Protein AF-A0A640TFK9-F1 (afdb_monomer_lite)

Structure (mmCIF, N/CA/C/O backbone):
data_AF-A0A640TFK9-F1
#
_entry.id   AF-A0A640TFK9-F1
#
loop_
_atom_site.group_PDB
_atom_site.id
_atom_site.type_symbol
_atom_site.label_atom_id
_atom_site.label_alt_id
_atom_site.label_comp_id
_atom_site.label_asym_id
_atom_site.label_entity_id
_atom_site.label_seq_id
_atom_site.pdbx_PDB_ins_code
_atom_site.Cartn_x
_atom_site.Cartn_y
_atom_site.Cartn_z
_atom_site.occupancy
_atom_site.B_iso_or_equiv
_atom_site.auth_seq_id
_atom_site.auth_comp_id
_atom_site.auth_asym_id
_atom_site.auth_atom_id
_atom_site.pdbx_PDB_model_num
ATOM 1 N N . MET A 1 1 ? -20.641 4.347 -0.198 1.00 34.34 1 MET A N 1
ATOM 2 C CA . MET A 1 1 ? -19.455 3.471 -0.312 1.00 34.34 1 MET A CA 1
ATOM 3 C C . MET A 1 1 ? -18.724 3.926 -1.568 1.00 34.34 1 MET A C 1
ATOM 5 O O . MET A 1 1 ? -19.335 3.872 -2.625 1.00 34.34 1 MET A O 1
ATOM 9 N N . ARG A 1 2 ? -17.527 4.525 -1.471 1.00 36.41 2 ARG A N 1
ATOM 10 C CA . ARG A 1 2 ? -16.777 4.896 -2.684 1.00 36.41 2 ARG A CA 1
ATOM 11 C C . ARG A 1 2 ? -16.253 3.587 -3.264 1.00 36.41 2 ARG A C 1
ATOM 13 O O . ARG A 1 2 ? -15.485 2.912 -2.590 1.00 36.41 2 ARG A O 1
ATOM 20 N N . ALA A 1 3 ? -16.755 3.194 -4.430 1.00 38.31 3 ALA A N 1
ATOM 21 C CA . ALA A 1 3 ? -16.186 2.077 -5.160 1.00 38.31 3 ALA A CA 1
ATOM 22 C C . ALA A 1 3 ? -14.743 2.459 -5.493 1.00 38.31 3 ALA A C 1
ATOM 24 O O . ALA A 1 3 ? -14.519 3.503 -6.107 1.00 38.31 3 ALA A O 1
ATOM 25 N N . THR A 1 4 ? -13.776 1.671 -5.031 1.00 44.72 4 THR A N 1
ATOM 26 C CA . THR A 1 4 ? -12.402 1.801 -5.509 1.00 44.72 4 THR A CA 1
ATOM 27 C C . THR A 1 4 ? -12.460 1.551 -7.011 1.00 44.72 4 THR A C 1
ATOM 29 O O . THR A 1 4 ? -12.934 0.483 -7.409 1.00 44.72 4 THR A O 1
ATOM 32 N N . PRO A 1 5 ? -12.093 2.524 -7.856 1.00 45.53 5 PRO A N 1
ATOM 33 C CA . PRO A 1 5 ? -12.254 2.344 -9.285 1.00 45.53 5 PRO A CA 1
ATOM 34 C C . PRO A 1 5 ? -11.348 1.195 -9.735 1.00 45.53 5 PRO A C 1
ATOM 36 O O . PRO A 1 5 ? -10.268 0.984 -9.175 1.00 45.53 5 PRO A O 1
ATOM 39 N N . THR A 1 6 ? -11.798 0.415 -10.714 1.00 46.72 6 THR A N 1
ATOM 40 C CA . THR A 1 6 ? -11.011 -0.695 -11.255 1.00 46.72 6 THR A CA 1
ATOM 41 C C . THR A 1 6 ? -9.717 -0.138 -11.835 1.00 46.72 6 THR A C 1
ATOM 43 O O . THR A 1 6 ? -9.761 0.695 -12.744 1.00 46.72 6 THR A O 1
ATOM 46 N N . ALA A 1 7 ? -8.568 -0.564 -11.301 1.00 47.31 7 ALA A N 1
ATOM 47 C CA . ALA A 1 7 ? -7.276 -0.173 -11.848 1.00 47.31 7 ALA A CA 1
ATOM 48 C C . ALA A 1 7 ? -7.225 -0.596 -13.329 1.00 47.31 7 ALA A C 1
ATOM 50 O O . ALA A 1 7 ? -7.506 -1.759 -13.631 1.00 47.31 7 ALA A O 1
ATOM 51 N N . PRO A 1 8 ? -6.944 0.317 -14.277 1.00 45.62 8 PRO A N 1
ATOM 52 C CA . PRO A 1 8 ? -6.936 -0.032 -15.688 1.00 45.62 8 PRO A CA 1
ATOM 53 C C . PRO A 1 8 ? -5.801 -1.022 -15.975 1.00 45.62 8 PRO A C 1
ATOM 55 O O . PRO A 1 8 ? -4.635 -0.646 -16.018 1.00 45.62 8 PRO A O 1
ATOM 58 N N . GLY A 1 9 ? -6.161 -2.293 -16.169 1.00 48.91 9 GLY A N 1
ATOM 59 C CA . GLY A 1 9 ? -5.316 -3.333 -16.761 1.00 48.91 9 GLY A CA 1
ATOM 60 C C . GLY A 1 9 ? -4.044 -3.729 -15.990 1.00 48.91 9 GLY A C 1
ATOM 61 O O . GLY A 1 9 ? -3.213 -4.474 -16.504 1.00 48.91 9 GLY A O 1
ATOM 62 N N . THR A 1 10 ? -3.870 -3.288 -14.750 1.00 48.97 10 THR A N 1
ATOM 63 C CA . THR A 1 10 ? -2.854 -3.852 -13.856 1.00 48.97 10 THR A CA 1
ATOM 64 C C . THR A 1 10 ? -3.476 -5.029 -13.109 1.00 48.97 10 THR A C 1
ATOM 66 O O . THR A 1 10 ? -4.204 -4.813 -12.143 1.00 48.97 10 THR A O 1
ATOM 69 N N . GLY A 1 11 ? -3.240 -6.245 -13.602 1.00 49.91 11 GLY A N 1
ATOM 70 C CA . GLY A 1 11 ? -3.770 -7.483 -13.023 1.00 49.91 11 GLY A CA 1
ATOM 71 C C . GLY A 1 11 ? -4.373 -8.421 -14.067 1.00 49.91 11 GLY A C 1
ATOM 72 O O . GLY A 1 11 ? -4.693 -8.012 -15.187 1.00 49.91 11 GLY A O 1
ATOM 73 N N . TRP A 1 12 ? -4.520 -9.697 -13.719 1.00 52.53 12 TRP A N 1
ATOM 74 C CA . TRP A 1 12 ? -5.290 -10.650 -14.522 1.00 52.53 12 TRP A CA 1
ATOM 75 C C . TRP A 1 12 ? -6.764 -10.208 -14.579 1.00 52.53 12 TRP A C 1
ATOM 77 O O . TRP A 1 12 ? -7.231 -9.493 -13.695 1.00 52.53 12 TRP A O 1
ATOM 87 N N . ARG A 1 13 ? -7.513 -10.615 -15.619 1.00 50.75 13 ARG A N 1
ATOM 88 C CA . ARG A 1 13 ? -8.867 -10.101 -15.954 1.00 50.75 13 ARG A CA 1
ATOM 89 C C . ARG A 1 13 ? -9.910 -10.155 -14.816 1.00 50.75 13 ARG A C 1
ATOM 91 O O . ARG A 1 13 ? -10.927 -9.479 -14.931 1.00 50.75 13 ARG A O 1
ATOM 98 N N . ASP A 1 14 ? -9.634 -10.880 -13.731 1.00 59.59 14 ASP A N 1
ATOM 99 C CA . ASP A 1 14 ? -10.530 -11.098 -12.589 1.00 59.59 14 ASP A CA 1
ATOM 100 C C . ASP A 1 14 ? -10.048 -10.461 -11.266 1.00 59.59 14 ASP A C 1
ATOM 102 O O . ASP A 1 14 ? -10.652 -10.675 -10.210 1.00 59.59 14 ASP A O 1
ATOM 106 N N . GLU A 1 15 ? -8.960 -9.684 -11.281 1.00 68.62 15 GLU A N 1
ATOM 107 C CA . GLU A 1 15 ? -8.455 -9.027 -10.074 1.00 68.62 15 GLU A CA 1
ATOM 108 C C . GLU A 1 15 ? -9.357 -7.862 -9.640 1.00 68.62 15 GLU A C 1
ATOM 110 O O . GLU A 1 15 ? -9.720 -6.980 -10.420 1.00 68.62 15 GLU A O 1
ATOM 115 N N . LYS A 1 16 ? -9.723 -7.852 -8.354 1.00 72.62 16 LYS A N 1
ATOM 116 C CA . LYS A 1 16 ? -10.538 -6.794 -7.748 1.00 72.62 16 LYS A CA 1
ATOM 117 C C . LYS A 1 16 ? -9.651 -5.799 -7.005 1.00 72.62 16 LYS A C 1
ATOM 119 O O 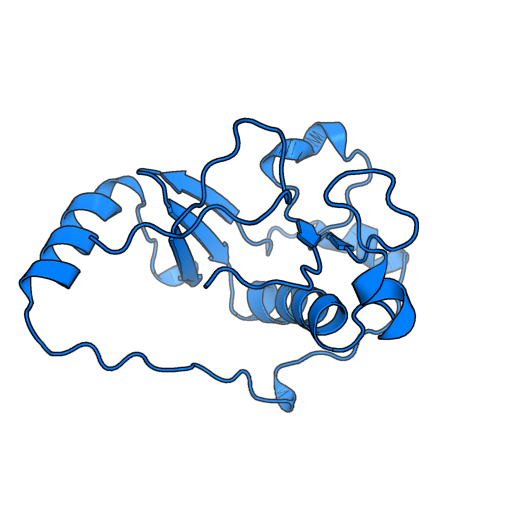. LYS A 1 16 ? -8.742 -6.232 -6.293 1.00 72.62 16 LYS A O 1
ATOM 124 N N . PRO A 1 17 ? -9.938 -4.488 -7.088 1.00 79.19 17 PRO A N 1
ATOM 125 C CA . PRO A 1 17 ? -9.237 -3.515 -6.268 1.00 79.19 17 PRO A CA 1
ATOM 126 C C . PRO A 1 17 ? -9.472 -3.812 -4.781 1.00 79.19 17 PRO A C 1
ATOM 128 O O . PRO A 1 17 ? -10.593 -4.105 -4.363 1.00 79.19 17 PRO A O 1
ATOM 131 N N . LEU A 1 18 ? -8.405 -3.731 -3.987 1.00 85.81 18 LEU A N 1
ATOM 132 C CA . LEU A 1 18 ? -8.442 -3.928 -2.540 1.00 85.81 18 LEU A CA 1
ATOM 133 C C . LEU A 1 18 ? -8.199 -2.599 -1.826 1.00 85.81 18 LEU A C 1
ATOM 135 O O . LEU A 1 18 ? -7.369 -1.796 -2.253 1.00 85.81 18 LEU A O 1
ATOM 139 N N . ASP A 1 19 ? -8.863 -2.404 -0.690 1.00 86.31 19 ASP A N 1
ATOM 140 C CA . ASP A 1 19 ? -8.437 -1.387 0.272 1.00 86.31 19 ASP A CA 1
ATOM 141 C C . ASP A 1 19 ? -7.039 -1.755 0.812 1.00 86.31 19 ASP A C 1
ATOM 143 O O . ASP A 1 19 ? -6.739 -2.934 1.008 1.00 86.31 19 ASP A O 1
ATOM 147 N N . LEU A 1 20 ? -6.185 -0.769 1.098 1.00 88.88 20 LEU A N 1
ATOM 148 C CA . LEU A 1 20 ? -4.850 -0.995 1.667 1.00 88.88 20 LEU A CA 1
ATOM 149 C C . LEU A 1 20 ? -4.790 -0.522 3.121 1.00 88.88 20 LEU A C 1
ATOM 151 O O . LEU A 1 20 ? -5.101 0.628 3.427 1.00 88.88 20 LEU A O 1
ATOM 155 N N . VAL A 1 21 ? -4.325 -1.394 4.015 1.00 90.44 21 VAL A N 1
ATOM 156 C CA . VAL A 1 21 ? -4.015 -1.053 5.407 1.00 90.44 21 VAL A CA 1
ATOM 157 C C . VAL A 1 21 ? -2.553 -1.371 5.694 1.00 90.44 21 VAL A C 1
ATOM 159 O O . VAL A 1 21 ? -2.127 -2.526 5.643 1.00 90.44 21 VAL A O 1
ATOM 162 N N . LEU A 1 22 ? -1.802 -0.333 6.056 1.00 90.94 22 LEU A N 1
ATOM 163 C CA . LEU A 1 22 ? -0.433 -0.437 6.550 1.00 90.94 22 LEU A CA 1
ATOM 164 C C . LEU A 1 22 ? -0.463 -0.384 8.078 1.00 90.94 22 LEU A C 1
ATOM 166 O O . LEU A 1 22 ? -1.027 0.548 8.652 1.00 90.94 22 LEU A O 1
ATOM 170 N N . ALA A 1 23 ? 0.122 -1.373 8.750 1.00 91.56 23 ALA A N 1
ATOM 171 C CA . ALA A 1 23 ? 0.162 -1.391 10.209 1.00 91.56 23 ALA A CA 1
ATOM 172 C C . ALA A 1 23 ? 1.510 -1.873 10.745 1.00 91.56 23 ALA A C 1
ATOM 174 O O . ALA A 1 23 ? 2.085 -2.854 10.275 1.00 91.56 23 ALA A O 1
ATOM 175 N N . HIS A 1 24 ? 1.997 -1.212 11.793 1.00 92.75 24 HIS A N 1
ATOM 176 C CA . HIS A 1 24 ? 3.183 -1.680 12.494 1.00 92.75 24 HIS A CA 1
ATOM 177 C C . HIS A 1 24 ? 2.892 -3.002 13.222 1.00 92.75 24 HIS A C 1
ATOM 179 O O . HIS A 1 24 ? 1.846 -3.161 13.855 1.00 92.75 24 HIS A O 1
ATOM 185 N N . ARG A 1 25 ? 3.831 -3.954 13.183 1.00 89.19 25 ARG A N 1
ATOM 186 C CA . ARG A 1 25 ? 3.646 -5.305 13.743 1.00 89.19 25 ARG A CA 1
ATOM 187 C C . ARG A 1 25 ? 3.331 -5.317 15.244 1.00 89.19 25 ARG A C 1
ATOM 189 O O . ARG A 1 25 ? 2.640 -6.219 15.710 1.00 89.19 25 ARG A O 1
ATOM 196 N N . SER A 1 26 ? 3.806 -4.319 16.000 1.00 90.81 26 SER A N 1
ATOM 197 C CA . SER A 1 26 ? 3.546 -4.214 17.447 1.00 90.81 26 SER A CA 1
ATOM 198 C C . SER A 1 26 ? 2.075 -3.974 17.779 1.00 90.81 26 SER A C 1
ATOM 200 O O . SER A 1 26 ? 1.649 -4.292 18.882 1.00 90.81 26 SER A O 1
ATOM 202 N N . LEU A 1 27 ? 1.282 -3.469 16.827 1.00 88.81 27 LEU A N 1
ATOM 203 C CA . LEU A 1 27 ? -0.156 -3.271 17.010 1.00 88.81 27 LEU A CA 1
ATOM 204 C C . LEU A 1 27 ? -0.927 -4.596 17.064 1.00 88.81 27 LEU A C 1
ATOM 206 O O . LEU A 1 27 ? -2.121 -4.581 17.355 1.00 88.81 27 LEU A O 1
ATOM 210 N N . GLN A 1 28 ? -0.274 -5.725 16.741 1.00 86.12 28 GLN A N 1
ATOM 211 C CA . GLN A 1 28 ? -0.868 -7.067 16.711 1.00 86.12 28 GLN A CA 1
ATOM 212 C C . GLN A 1 28 ? -2.243 -7.074 16.029 1.00 86.12 28 GLN A C 1
ATOM 214 O O . GLN A 1 28 ? -3.205 -7.698 16.487 1.00 86.12 28 GLN A O 1
ATOM 219 N N . PHE A 1 29 ? -2.342 -6.316 14.935 1.00 83.94 29 PHE A N 1
ATOM 220 C CA . PHE A 1 29 ? -3.598 -6.078 14.255 1.00 83.94 29 PHE A CA 1
ATOM 221 C C . PHE A 1 29 ? -4.194 -7.407 13.782 1.00 83.94 29 PHE A C 1
ATOM 223 O O . PHE A 1 29 ? -3.518 -8.211 13.143 1.00 83.94 29 PHE A O 1
ATOM 230 N N . ARG A 1 30 ? -5.471 -7.650 14.098 1.00 87.81 30 ARG A N 1
ATOM 231 C CA . ARG A 1 30 ? -6.181 -8.886 13.738 1.00 87.81 30 ARG A CA 1
ATOM 232 C C . ARG A 1 30 ? -7.127 -8.606 12.568 1.00 87.81 30 ARG A C 1
ATOM 234 O O . ARG A 1 30 ? -8.196 -8.045 12.816 1.00 87.81 30 ARG A O 1
ATOM 241 N N . PRO A 1 31 ? -6.816 -9.046 11.331 1.00 87.25 31 PRO A N 1
ATOM 242 C CA . PRO A 1 31 ? -7.671 -8.791 10.170 1.00 87.25 31 PRO A CA 1
ATOM 243 C C . PRO A 1 31 ? -9.109 -9.284 10.326 1.00 87.25 31 PRO A C 1
ATOM 245 O O . PRO A 1 31 ? -10.021 -8.630 9.847 1.00 87.25 31 PRO A O 1
ATOM 248 N N . SER A 1 32 ? -9.351 -10.354 11.091 1.00 88.44 32 SER A N 1
ATOM 249 C CA . SER A 1 32 ? -10.712 -10.836 11.387 1.00 88.44 32 SER A CA 1
ATOM 250 C C . SER A 1 32 ? -11.599 -9.823 12.122 1.00 88.44 32 SER A C 1
ATOM 252 O O . SER A 1 32 ? -12.820 -9.939 12.091 1.00 88.44 32 SER A O 1
ATOM 254 N N . ARG A 1 33 ? -11.014 -8.815 12.783 1.00 88.88 33 ARG A N 1
ATOM 255 C CA . ARG A 1 33 ? -11.754 -7.718 13.428 1.00 88.88 33 ARG A CA 1
ATOM 256 C C . ARG A 1 33 ? -11.954 -6.514 12.506 1.00 88.88 33 ARG A C 1
ATOM 258 O O . ARG A 1 33 ? -12.535 -5.522 12.947 1.00 88.88 33 ARG A O 1
ATOM 265 N N . TRP A 1 34 ? -11.485 -6.583 11.259 1.00 90.38 34 TRP A N 1
ATOM 266 C CA . TRP A 1 34 ? -11.474 -5.443 10.351 1.00 90.38 34 TRP A CA 1
ATOM 267 C C . TRP A 1 34 ? -12.865 -4.908 10.059 1.00 90.38 34 TRP A C 1
ATOM 269 O O . TRP A 1 34 ? -13.058 -3.713 10.228 1.00 90.38 34 TRP A O 1
ATOM 279 N N . LYS A 1 35 ? -13.842 -5.766 9.728 1.00 88.00 35 LYS A N 1
ATOM 280 C CA . LYS A 1 35 ? -15.224 -5.327 9.457 1.00 88.00 35 LYS A CA 1
ATOM 281 C C . LYS A 1 35 ? -15.767 -4.458 10.596 1.00 88.00 35 LYS A C 1
ATOM 283 O O . LYS A 1 35 ? -16.062 -3.291 10.392 1.00 88.00 35 LYS A O 1
ATOM 288 N N . ARG A 1 36 ? -15.704 -4.959 11.835 1.00 88.50 36 ARG A N 1
ATOM 289 C CA . ARG A 1 36 ? -16.126 -4.210 13.033 1.00 88.50 36 ARG A CA 1
ATOM 290 C C . ARG A 1 36 ? -15.336 -2.914 13.255 1.00 88.50 36 ARG A C 1
ATOM 292 O O . ARG A 1 36 ? -15.866 -1.952 13.806 1.00 88.50 36 ARG A O 1
ATOM 299 N N . LEU A 1 37 ? -14.043 -2.880 12.929 1.00 86.38 37 LEU A N 1
ATOM 300 C CA . LEU A 1 37 ? -13.256 -1.648 13.030 1.00 86.38 37 LEU A CA 1
ATOM 301 C C . LEU A 1 37 ? -13.654 -0.644 11.945 1.00 86.38 37 LEU A C 1
ATOM 303 O O . LEU A 1 37 ? -13.833 0.524 12.272 1.00 86.38 37 LEU A O 1
ATOM 307 N N . ARG A 1 38 ? -13.830 -1.103 10.705 1.00 84.75 38 ARG A N 1
ATOM 308 C CA . ARG A 1 38 ? -14.292 -0.320 9.558 1.00 84.75 38 ARG A CA 1
ATOM 309 C C . ARG A 1 38 ? -15.666 0.285 9.833 1.00 84.75 38 ARG A C 1
ATOM 311 O O . ARG A 1 38 ? -15.820 1.485 9.666 1.00 84.75 38 ARG A O 1
ATOM 318 N N . ASP A 1 39 ? -16.599 -0.493 10.371 1.00 84.94 39 ASP A N 1
ATOM 319 C CA . ASP A 1 39 ? -17.940 -0.014 10.723 1.00 84.94 39 ASP A CA 1
ATOM 320 C C . ASP A 1 39 ? -17.879 1.100 11.770 1.00 84.94 39 ASP A C 1
ATOM 322 O O . ASP A 1 39 ? -18.499 2.144 11.601 1.00 84.94 39 ASP A O 1
ATOM 326 N N . ARG A 1 40 ? -17.064 0.935 12.823 1.00 84.25 40 ARG A N 1
ATOM 327 C CA . ARG A 1 40 ? -16.840 1.992 13.828 1.00 84.25 40 ARG A CA 1
ATOM 328 C C . ARG A 1 40 ? -16.159 3.221 13.233 1.00 84.25 40 ARG A C 1
ATOM 330 O O . ARG A 1 40 ? -16.480 4.346 13.600 1.00 84.25 40 ARG A O 1
ATOM 337 N N . ILE A 1 41 ? -15.215 3.003 12.323 1.00 79.75 41 ILE A N 1
ATOM 338 C CA . ILE A 1 41 ? -14.529 4.059 11.585 1.00 79.75 41 ILE A CA 1
ATOM 339 C C . ILE A 1 41 ? -15.536 4.883 10.772 1.00 79.75 41 ILE A C 1
ATOM 341 O O . ILE A 1 41 ? -15.484 6.112 10.816 1.00 79.75 41 ILE A O 1
ATOM 345 N N . THR A 1 42 ? -16.453 4.215 10.076 1.00 77.50 42 THR A N 1
ATOM 346 C CA . THR A 1 42 ? -17.486 4.833 9.243 1.00 77.50 42 THR A CA 1
ATOM 347 C C . THR A 1 42 ? -18.580 5.499 10.079 1.00 77.50 42 THR A C 1
ATOM 349 O O . THR A 1 42 ? -18.935 6.636 9.797 1.00 77.50 42 THR A O 1
ATOM 352 N N . ALA A 1 43 ? -19.067 4.842 11.135 1.00 77.88 43 ALA A N 1
ATOM 353 C CA . ALA A 1 43 ? -20.139 5.344 11.999 1.00 77.88 43 ALA A CA 1
ATOM 354 C C . ALA A 1 43 ? -19.729 6.549 12.859 1.00 77.88 43 ALA A C 1
ATOM 356 O O . ALA A 1 43 ? -20.585 7.295 13.322 1.00 77.88 43 ALA A O 1
ATOM 357 N N . GLY A 1 44 ? -18.425 6.756 13.071 1.00 71.38 44 GLY A N 1
ATOM 358 C CA . GLY A 1 44 ? -17.904 7.868 13.865 1.00 71.38 44 GLY A CA 1
ATOM 359 C C . GLY A 1 44 ? -18.202 9.269 13.313 1.00 71.38 44 GLY A C 1
ATOM 360 O O . GLY A 1 44 ? -17.894 10.221 14.019 1.00 71.38 44 GLY A O 1
ATOM 361 N N . ASN A 1 45 ? -18.762 9.405 12.098 1.00 53.78 45 ASN A N 1
ATOM 362 C CA . ASN A 1 45 ? -19.341 10.618 11.479 1.00 53.78 45 ASN A CA 1
ATOM 363 C C . ASN A 1 45 ? -18.525 11.929 11.507 1.00 53.78 45 ASN A C 1
ATOM 365 O O . ASN A 1 45 ? -18.993 12.943 10.997 1.00 53.78 45 ASN A O 1
ATOM 369 N N . ALA A 1 46 ? -17.298 11.941 12.025 1.00 60.38 46 ALA A N 1
ATOM 370 C CA . ALA A 1 46 ? -16.400 13.071 11.866 1.00 60.38 46 ALA A CA 1
ATOM 371 C C . ALA A 1 46 ? -16.037 13.194 10.376 1.00 60.38 46 ALA A C 1
ATOM 373 O O . ALA A 1 46 ? -15.662 12.177 9.776 1.00 60.38 46 ALA A O 1
ATOM 374 N N . PRO A 1 47 ? -16.111 14.396 9.773 1.00 54.03 47 PRO A N 1
ATOM 375 C CA . PRO A 1 47 ? -15.535 14.655 8.463 1.00 54.03 47 PRO A CA 1
ATOM 376 C C . PRO A 1 47 ? -14.076 14.211 8.493 1.00 54.03 47 PRO A C 1
ATOM 378 O O . PRO A 1 47 ? -13.220 14.830 9.126 1.00 54.03 47 PRO A O 1
ATOM 381 N N . ARG A 1 48 ? -13.795 13.072 7.867 1.00 61.78 48 ARG A N 1
ATOM 382 C CA . ARG A 1 48 ? -12.425 12.613 7.698 1.00 61.78 48 ARG A CA 1
ATOM 383 C C . ARG A 1 48 ? -11.889 13.391 6.528 1.00 61.78 48 ARG A C 1
ATOM 385 O O . ARG A 1 48 ? -12.070 12.998 5.379 1.00 61.78 48 ARG A O 1
ATOM 392 N N . GLU A 1 49 ? -11.300 14.532 6.844 1.00 63.53 49 GLU A N 1
ATOM 393 C CA . GLU A 1 49 ? -10.502 15.265 5.886 1.00 63.53 49 GLU A CA 1
ATOM 394 C C . GLU A 1 49 ? -9.503 14.282 5.275 1.00 63.53 49 GLU A C 1
ATOM 396 O O . GLU A 1 49 ? -8.812 13.544 5.989 1.00 63.53 49 GLU A O 1
ATOM 401 N N . LEU A 1 50 ? -9.519 14.185 3.948 1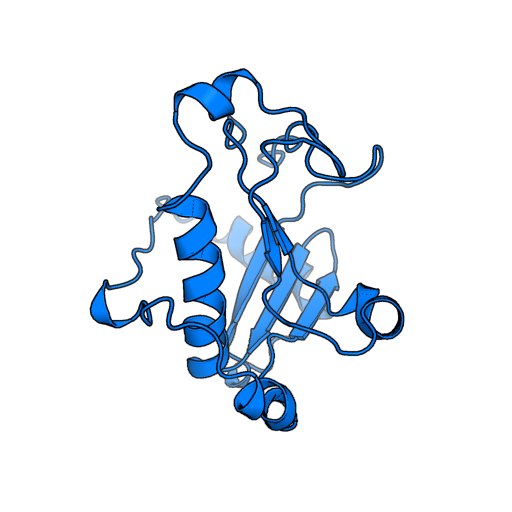.00 65.12 50 LEU A N 1
ATOM 402 C CA . LEU A 1 50 ? -8.613 13.313 3.229 1.00 65.12 50 LEU A CA 1
ATOM 403 C C . LEU A 1 50 ? -7.210 13.875 3.451 1.00 65.12 50 LEU A C 1
ATOM 405 O O . LEU A 1 50 ? -6.860 14.915 2.902 1.00 65.12 50 LEU A O 1
ATOM 409 N N . ARG A 1 51 ? -6.435 13.232 4.321 1.00 65.62 51 ARG A N 1
ATOM 410 C CA . ARG A 1 51 ? -5.078 13.677 4.626 1.00 65.62 51 ARG A CA 1
ATOM 411 C C . ARG A 1 51 ? -4.103 12.952 3.726 1.00 65.62 51 ARG A C 1
ATOM 413 O O . ARG A 1 51 ? -4.040 11.724 3.728 1.00 65.62 51 ARG A O 1
ATOM 420 N N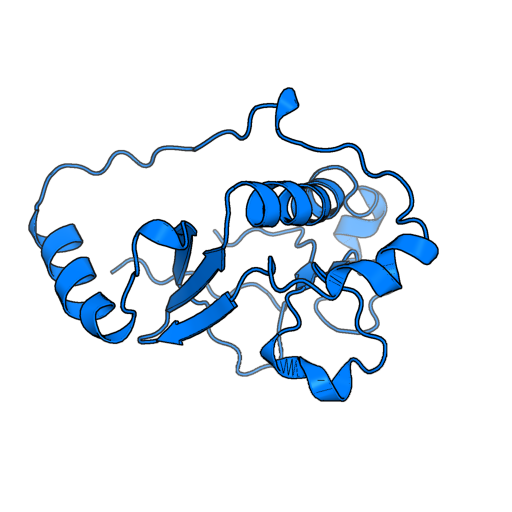 . THR A 1 52 ? -3.316 13.726 2.998 1.00 70.25 52 THR A N 1
ATOM 421 C CA . THR A 1 52 ? -2.133 13.213 2.319 1.00 70.25 52 THR A CA 1
ATOM 422 C C . THR A 1 52 ? -1.033 13.050 3.358 1.00 70.25 52 THR A C 1
ATOM 424 O O . THR A 1 52 ? -0.667 14.008 4.037 1.00 70.25 52 THR A O 1
ATOM 427 N N . ALA A 1 53 ? -0.516 11.834 3.504 1.00 69.38 53 ALA A N 1
ATOM 428 C CA . ALA A 1 53 ? 0.700 11.594 4.266 1.00 69.38 53 ALA A CA 1
ATOM 429 C C . ALA A 1 53 ? 1.899 11.706 3.317 1.00 69.38 53 ALA A C 1
ATOM 431 O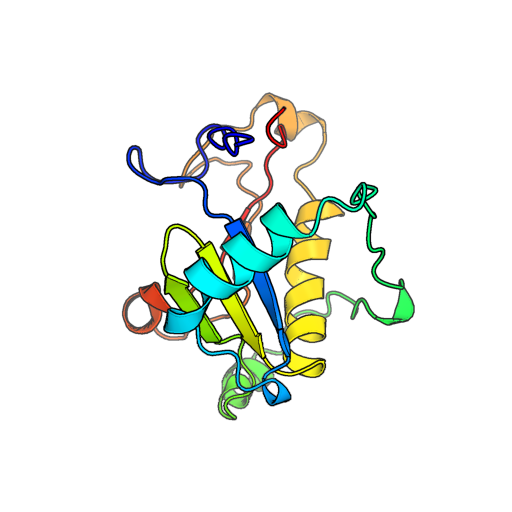 O . ALA A 1 53 ? 1.944 11.025 2.294 1.00 69.38 53 ALA A O 1
ATOM 432 N N . GLY A 1 54 ? 2.851 12.576 3.650 1.00 72.12 54 GLY A N 1
ATOM 433 C CA . GLY A 1 54 ? 4.152 12.629 2.989 1.00 72.12 54 GLY A CA 1
ATOM 434 C C . GLY A 1 54 ? 5.146 11.719 3.703 1.00 72.12 54 GLY A C 1
ATOM 435 O O . GLY A 1 54 ? 5.117 11.612 4.928 1.00 72.12 54 GLY A O 1
ATOM 436 N N . VAL A 1 55 ? 6.032 11.079 2.945 1.00 72.94 55 VAL A N 1
ATOM 437 C CA . VAL A 1 55 ? 7.223 10.433 3.509 1.00 72.94 55 VAL A CA 1
ATOM 438 C C . VAL A 1 55 ? 8.348 11.470 3.471 1.00 72.94 55 VAL A C 1
ATOM 440 O O . VAL A 1 55 ? 8.614 11.994 2.385 1.00 72.94 55 VAL A O 1
ATOM 443 N N . PRO A 1 56 ? 8.983 11.809 4.607 1.00 77.25 56 PRO A N 1
ATOM 444 C CA . PRO A 1 56 ? 10.150 12.684 4.616 1.00 77.25 56 PRO A CA 1
ATOM 445 C C . PRO A 1 56 ? 11.231 12.154 3.675 1.00 77.25 56 PRO A C 1
ATOM 447 O O . PRO A 1 56 ? 11.465 10.950 3.620 1.00 77.25 56 PRO A O 1
ATOM 450 N N . GLU A 1 57 ? 11.923 13.035 2.957 1.00 72.69 57 GLU A N 1
ATOM 451 C CA . GLU A 1 57 ? 12.979 12.610 2.029 1.00 72.69 57 GLU A CA 1
ATOM 452 C C . GLU A 1 57 ? 14.094 11.828 2.741 1.00 72.69 57 GLU A C 1
ATOM 454 O O . GLU A 1 57 ? 14.594 10.842 2.210 1.00 72.69 57 GLU A O 1
ATOM 459 N N . SER A 1 58 ? 14.388 12.180 3.996 1.00 75.38 58 SER A N 1
ATOM 460 C CA . SER A 1 58 ? 15.327 11.462 4.864 1.00 75.38 58 SER A CA 1
ATOM 461 C C . SER A 1 58 ? 14.905 10.029 5.219 1.00 75.38 58 SER A C 1
ATOM 463 O O . SER A 1 58 ? 15.751 9.229 5.615 1.00 75.38 58 SER A O 1
ATOM 465 N N . ASP A 1 59 ? 13.618 9.693 5.094 1.00 71.81 59 ASP A N 1
ATOM 466 C CA . ASP A 1 59 ? 13.094 8.341 5.317 1.00 71.81 59 ASP A CA 1
ATOM 467 C C . ASP A 1 59 ? 13.134 7.475 4.047 1.00 71.81 59 ASP A C 1
ATOM 469 O O . ASP A 1 59 ? 12.918 6.260 4.126 1.00 71.81 59 ASP A O 1
ATOM 473 N N . VAL A 1 60 ? 13.424 8.071 2.885 1.00 70.12 60 VAL A N 1
ATOM 474 C CA . VAL A 1 60 ? 13.603 7.347 1.625 1.00 70.12 60 VAL A CA 1
ATOM 475 C C . VAL A 1 60 ? 15.069 6.962 1.496 1.00 70.12 60 VAL A C 1
ATOM 477 O O . VAL A 1 60 ? 15.931 7.785 1.201 1.00 70.12 60 VAL A O 1
ATOM 480 N N . LEU A 1 61 ? 15.358 5.681 1.724 1.00 71.25 61 LEU A N 1
ATOM 481 C CA . LEU A 1 61 ? 16.694 5.146 1.479 1.00 71.25 61 LEU A CA 1
ATOM 482 C C . LEU A 1 61 ? 17.031 5.287 -0.017 1.00 71.25 61 LEU A C 1
ATOM 484 O O . LEU A 1 61 ? 16.165 4.976 -0.842 1.00 71.25 61 LEU A O 1
ATOM 488 N N . PRO A 1 62 ? 18.253 5.721 -0.378 1.00 67.44 62 PRO A N 1
ATOM 489 C CA . PRO A 1 62 ? 18.667 5.784 -1.775 1.00 67.44 62 PRO A CA 1
ATOM 490 C C . PRO A 1 62 ? 18.564 4.399 -2.427 1.00 67.44 62 PRO A C 1
ATOM 492 O O . PRO A 1 62 ? 18.783 3.379 -1.761 1.00 67.44 62 PRO A O 1
ATOM 495 N N . ASP A 1 63 ? 18.246 4.361 -3.726 1.00 63.69 63 ASP A N 1
ATOM 496 C CA . ASP A 1 63 ? 18.314 3.127 -4.516 1.00 63.69 63 ASP A CA 1
ATOM 497 C C . ASP A 1 63 ? 19.794 2.790 -4.747 1.00 63.69 63 ASP A C 1
ATOM 499 O O . ASP A 1 63 ? 20.390 3.105 -5.770 1.00 63.69 63 ASP A O 1
ATOM 503 N N . GLN A 1 64 ? 20.440 2.237 -3.723 1.00 60.59 64 GLN A N 1
ATOM 504 C CA . GLN A 1 64 ? 21.728 1.580 -3.889 1.00 60.59 64 GLN A CA 1
ATOM 505 C C . GLN A 1 64 ? 21.468 0.214 -4.513 1.00 60.59 64 GLN A C 1
ATOM 507 O O . GLN A 1 64 ? 20.604 -0.523 -4.019 1.00 60.59 64 GLN A O 1
ATOM 512 N N . GLU A 1 65 ? 22.222 -0.118 -5.569 1.00 53.41 65 GLU A N 1
ATOM 513 C CA . GLU A 1 65 ? 22.248 -1.463 -6.143 1.00 53.41 65 GLU A CA 1
ATOM 514 C C . GLU A 1 65 ? 22.311 -2.469 -4.998 1.00 53.41 65 GLU A C 1
ATOM 516 O O . GLU A 1 65 ? 23.198 -2.422 -4.141 1.00 53.41 65 GLU A O 1
ATOM 521 N N . VAL A 1 66 ? 21.287 -3.316 -4.919 1.00 54.12 66 VAL A N 1
ATOM 522 C CA . VAL A 1 66 ? 21.183 -4.301 -3.852 1.00 54.12 66 VAL A CA 1
ATOM 523 C C . VAL A 1 66 ? 22.395 -5.210 -3.981 1.00 54.12 66 VAL A C 1
ATOM 525 O O . VAL A 1 66 ? 22.457 -6.018 -4.905 1.00 54.12 66 VAL A O 1
ATOM 528 N N . ASP A 1 67 ? 23.345 -5.0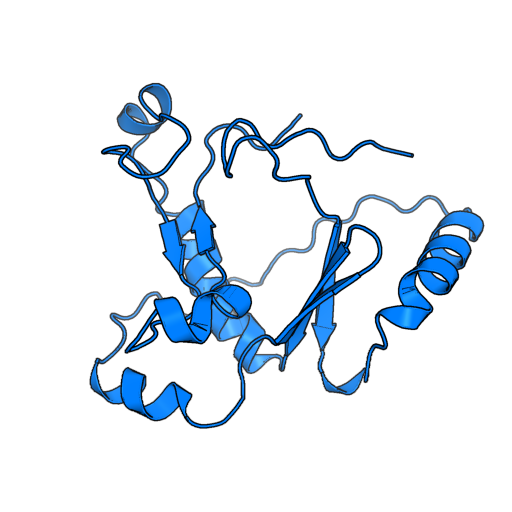65 -3.056 1.00 46.75 67 ASP A N 1
ATOM 529 C CA . ASP A 1 67 ? 24.484 -5.967 -2.945 1.00 46.75 67 ASP A CA 1
ATOM 530 C C . ASP A 1 67 ? 23.944 -7.400 -2.960 1.00 46.75 67 ASP A C 1
ATOM 532 O O . ASP A 1 67 ? 23.118 -7.791 -2.125 1.00 46.75 67 ASP A O 1
ATOM 536 N N . GLN A 1 68 ? 24.382 -8.184 -3.942 1.00 49.31 68 GLN A N 1
ATOM 537 C CA . GLN A 1 68 ? 23.950 -9.566 -4.095 1.00 49.31 68 GLN A CA 1
ATOM 538 C C . GLN A 1 68 ? 24.299 -10.400 -2.845 1.00 49.31 68 GLN A C 1
ATOM 540 O O . GLN A 1 68 ? 23.619 -11.385 -2.551 1.00 49.31 68 GLN A O 1
ATOM 545 N N . GLY A 1 69 ? 25.277 -9.964 -2.040 1.00 44.97 69 GLY A N 1
ATOM 546 C CA . GLY A 1 69 ? 25.585 -10.507 -0.715 1.00 44.97 69 GLY A CA 1
ATOM 547 C C . GLY A 1 69 ? 24.494 -10.269 0.343 1.00 44.97 69 GLY A C 1
ATOM 548 O O . GLY A 1 69 ? 24.304 -11.101 1.236 1.00 44.97 69 GLY A O 1
ATOM 549 N N . LEU A 1 70 ? 23.697 -9.201 0.226 1.00 47.19 70 LEU A N 1
ATOM 550 C CA . LEU A 1 70 ? 22.549 -8.913 1.100 1.00 47.19 70 LEU A CA 1
ATOM 551 C C . LEU A 1 70 ? 21.292 -9.721 0.738 1.00 47.19 70 LEU A C 1
ATOM 553 O O . LEU A 1 70 ? 20.414 -9.882 1.589 1.00 47.19 70 LEU A O 1
ATOM 557 N N . LEU A 1 71 ? 21.225 -10.314 -0.461 1.00 50.50 71 LEU A N 1
ATOM 558 C CA . LEU A 1 71 ? 20.144 -11.232 -0.862 1.00 50.50 71 LEU A CA 1
ATOM 559 C C . LEU A 1 71 ? 20.100 -12.487 0.025 1.00 50.50 71 LEU A C 1
ATOM 561 O O . LEU A 1 71 ? 19.034 -13.039 0.288 1.00 50.50 71 LEU A O 1
ATOM 565 N N . GLY A 1 72 ? 21.250 -12.911 0.562 1.00 45.56 72 GLY A N 1
ATOM 566 C CA . GLY A 1 72 ? 21.325 -13.967 1.576 1.00 45.56 72 GLY A CA 1
ATOM 567 C C . GLY A 1 72 ? 20.858 -13.529 2.971 1.00 45.56 72 GLY A C 1
ATOM 568 O O . GLY A 1 72 ? 20.584 -14.381 3.816 1.00 45.56 72 GLY A O 1
ATOM 569 N N . ARG A 1 73 ? 20.748 -12.215 3.216 1.00 46.34 73 ARG A N 1
ATOM 570 C CA . ARG A 1 73 ? 20.498 -11.590 4.526 1.00 46.34 73 ARG A CA 1
ATOM 571 C C . ARG A 1 73 ? 19.050 -11.140 4.748 1.00 46.34 73 ARG A C 1
ATOM 573 O O . ARG A 1 73 ? 18.702 -10.850 5.890 1.00 46.34 73 ARG A O 1
ATOM 580 N N . GLN A 1 74 ? 18.174 -11.220 3.734 1.00 52.38 74 GLN A N 1
ATOM 581 C CA . GLN A 1 74 ? 16.708 -11.196 3.940 1.00 52.38 74 GLN A CA 1
ATOM 582 C C . GLN A 1 74 ? 16.213 -12.338 4.861 1.00 52.38 74 GLN A C 1
ATOM 584 O O . GLN A 1 74 ? 15.064 -12.353 5.295 1.00 52.38 74 GLN A O 1
ATOM 589 N N . ARG A 1 75 ? 17.107 -13.268 5.229 1.00 50.56 75 ARG A N 1
ATOM 590 C CA . ARG A 1 75 ? 16.902 -14.428 6.105 1.00 50.56 75 ARG A CA 1
ATOM 591 C C . ARG A 1 75 ? 16.360 -14.175 7.521 1.00 50.56 75 ARG A C 1
ATOM 593 O O . ARG A 1 75 ? 16.057 -15.161 8.178 1.00 50.56 75 ARG A O 1
ATOM 600 N N . ASN A 1 76 ? 16.197 -12.941 8.005 1.00 54.03 76 ASN A N 1
ATOM 601 C CA . ASN A 1 76 ? 15.798 -12.691 9.403 1.00 54.03 76 ASN A CA 1
ATOM 602 C C . ASN A 1 76 ? 14.438 -11.991 9.582 1.00 54.03 76 ASN A C 1
ATOM 604 O O . ASN A 1 76 ? 14.281 -11.126 10.439 1.00 54.03 76 ASN A O 1
ATOM 608 N N . GLY A 1 77 ? 13.426 -12.406 8.814 1.00 62.12 77 GLY A N 1
ATOM 609 C CA . GLY A 1 77 ? 12.020 -12.312 9.237 1.00 62.12 77 GLY A CA 1
ATOM 610 C C . GLY A 1 77 ? 11.419 -10.908 9.376 1.00 62.12 77 GLY A C 1
ATOM 611 O O . GLY A 1 77 ? 10.316 -10.783 9.914 1.00 62.12 77 GLY A O 1
ATOM 612 N N . ASP A 1 78 ? 12.102 -9.872 8.893 1.00 76.69 78 ASP A N 1
ATOM 613 C CA . ASP A 1 78 ? 11.636 -8.483 8.934 1.00 76.69 78 ASP A CA 1
ATOM 614 C C . ASP A 1 78 ? 11.004 -8.042 7.605 1.00 76.69 78 ASP A C 1
ATOM 616 O O . ASP A 1 78 ? 11.272 -6.967 7.083 1.00 76.69 78 ASP A O 1
ATOM 620 N N . LEU A 1 79 ? 10.178 -8.918 7.032 1.00 83.94 79 LEU A N 1
ATOM 621 C CA . LEU A 1 79 ? 9.419 -8.657 5.809 1.00 83.94 79 LEU A CA 1
ATOM 622 C C . LEU A 1 79 ? 8.026 -8.114 6.146 1.00 83.94 79 LEU A C 1
ATOM 624 O O . LEU A 1 79 ? 7.492 -8.355 7.236 1.00 83.94 79 LEU A O 1
ATOM 628 N N . LEU A 1 80 ? 7.404 -7.424 5.189 1.00 87.88 80 LEU A N 1
ATOM 629 C CA . LEU A 1 80 ? 5.993 -7.071 5.274 1.00 87.88 80 LEU A CA 1
ATOM 630 C C . LEU A 1 80 ? 5.164 -8.340 5.093 1.00 87.88 80 LEU A C 1
ATOM 632 O O . LEU A 1 80 ? 5.158 -8.971 4.039 1.00 87.88 80 LEU A O 1
ATOM 636 N N . ARG A 1 81 ? 4.429 -8.713 6.135 1.00 87.38 81 ARG A N 1
ATOM 637 C CA . ARG A 1 81 ? 3.489 -9.827 6.083 1.00 87.38 81 ARG A CA 1
ATOM 638 C C . ARG A 1 81 ? 2.212 -9.377 5.400 1.00 87.38 81 ARG A C 1
ATOM 640 O O . ARG A 1 81 ? 1.539 -8.469 5.896 1.00 87.38 81 ARG A O 1
ATOM 647 N N . GLN A 1 82 ? 1.875 -10.073 4.323 1.00 88.06 82 GLN A N 1
ATOM 648 C CA . GLN A 1 82 ? 0.641 -9.907 3.572 1.00 88.06 82 GLN A CA 1
ATOM 649 C C . GLN A 1 82 ? -0.496 -10.729 4.179 1.00 88.06 82 GLN A C 1
ATOM 651 O O . GLN A 1 82 ? -0.344 -11.905 4.518 1.00 88.06 82 GLN A O 1
ATOM 656 N N . ARG A 1 83 ? -1.682 -10.126 4.254 1.00 89.12 83 ARG A N 1
ATOM 657 C CA . ARG A 1 83 ? -2.931 -10.855 4.479 1.00 89.12 83 ARG A CA 1
ATOM 658 C C . ARG A 1 83 ? -4.080 -10.161 3.773 1.00 89.12 83 ARG A C 1
ATOM 660 O O . ARG A 1 83 ? -4.272 -8.970 3.968 1.00 89.12 83 ARG A O 1
ATOM 667 N N . VAL A 1 84 ? -4.877 -10.910 3.018 1.00 88.69 84 VAL A N 1
ATOM 668 C CA . VAL A 1 84 ? -6.126 -10.402 2.439 1.00 88.69 84 VAL A CA 1
ATOM 669 C C . VAL A 1 84 ? -7.294 -10.832 3.322 1.00 88.69 84 VAL A C 1
ATOM 671 O O . VAL A 1 84 ? -7.401 -11.997 3.709 1.00 88.69 84 VAL A O 1
ATOM 674 N N . HIS A 1 85 ? -8.159 -9.890 3.686 1.00 90.81 85 HIS A N 1
ATOM 675 C CA . HIS A 1 85 ? -9.398 -10.179 4.401 1.00 90.81 85 HIS A CA 1
ATOM 676 C C . HIS A 1 85 ? -10.445 -9.101 4.125 1.00 90.81 85 HIS A C 1
ATOM 678 O O . HIS A 1 85 ? -10.146 -7.921 4.261 1.00 90.81 85 HIS A O 1
ATOM 684 N N . ALA A 1 86 ? -11.676 -9.515 3.802 1.00 89.94 86 ALA A N 1
ATOM 685 C CA . ALA A 1 86 ? -12.804 -8.612 3.553 1.00 89.94 86 ALA A CA 1
ATOM 686 C C . ALA A 1 86 ? -12.466 -7.482 2.554 1.00 89.94 86 ALA A C 1
ATOM 688 O O . ALA A 1 86 ? -12.640 -6.310 2.877 1.00 89.94 86 ALA A O 1
ATOM 689 N N . GLU A 1 87 ? -11.950 -7.859 1.375 1.00 89.25 87 GLU A N 1
ATOM 690 C CA . GLU A 1 87 ? -11.580 -6.938 0.279 1.00 89.25 87 GLU A CA 1
ATOM 691 C C . GLU A 1 87 ? -10.533 -5.883 0.688 1.00 89.25 87 GLU A C 1
ATOM 693 O O . GLU A 1 87 ? -10.479 -4.772 0.171 1.00 89.25 87 GLU A O 1
ATOM 698 N N . THR A 1 88 ? -9.675 -6.233 1.648 1.00 89.94 88 THR A N 1
ATOM 699 C CA . THR A 1 88 ? -8.598 -5.373 2.142 1.00 89.94 88 THR A CA 1
ATOM 700 C C . THR A 1 88 ? -7.289 -6.151 2.213 1.00 89.94 88 THR A C 1
ATOM 702 O O . THR A 1 88 ? -7.241 -7.246 2.783 1.00 89.94 88 THR A O 1
ATOM 705 N N . LEU A 1 89 ? -6.229 -5.574 1.649 1.00 90.69 89 LEU A N 1
ATOM 706 C CA . LEU A 1 89 ? -4.847 -6.007 1.796 1.00 90.69 89 LEU A CA 1
ATOM 707 C C . LEU A 1 89 ? -4.241 -5.370 3.051 1.00 90.69 89 LEU A C 1
ATOM 709 O O . LEU A 1 89 ? -4.159 -4.150 3.181 1.00 90.69 89 LEU A O 1
ATOM 713 N N . PHE A 1 90 ? -3.779 -6.214 3.965 1.00 91.75 90 PHE A N 1
ATOM 714 C CA . PHE A 1 90 ? -3.016 -5.820 5.141 1.00 91.75 90 PHE A CA 1
ATOM 715 C C . PHE A 1 90 ? -1.539 -6.082 4.896 1.00 91.75 90 PHE A C 1
ATOM 717 O O . PHE A 1 90 ? -1.157 -7.230 4.656 1.00 91.75 90 PHE A O 1
ATOM 724 N N . LEU A 1 91 ? -0.723 -5.040 5.032 1.00 91.62 91 LEU A N 1
ATOM 725 C CA . LEU A 1 91 ? 0.728 -5.147 5.102 1.00 91.62 91 LEU A CA 1
ATOM 726 C C . LEU A 1 91 ? 1.166 -4.825 6.526 1.00 91.62 91 LEU A C 1
ATOM 728 O O . LEU A 1 91 ? 0.944 -3.718 7.023 1.00 91.62 91 LEU A O 1
ATOM 732 N N . THR A 1 92 ? 1.763 -5.810 7.197 1.00 91.81 92 THR A N 1
ATOM 733 C CA . THR A 1 92 ? 2.228 -5.653 8.580 1.00 91.81 92 THR A CA 1
ATOM 734 C C . THR A 1 92 ? 3.722 -5.902 8.706 1.00 91.81 92 THR A C 1
ATOM 736 O O . THR A 1 92 ? 4.221 -6.932 8.268 1.00 91.81 92 THR A O 1
ATOM 739 N N . GLY A 1 93 ? 4.447 -4.971 9.322 1.00 90.31 93 GLY A N 1
ATOM 740 C CA . GLY A 1 93 ? 5.906 -5.044 9.429 1.00 90.31 93 GLY A CA 1
ATOM 741 C C . GLY A 1 93 ? 6.476 -4.071 10.451 1.00 90.31 93 GLY A C 1
ATOM 742 O O . GLY A 1 93 ? 5.731 -3.409 11.176 1.00 90.31 93 GLY A O 1
ATOM 743 N N . THR A 1 94 ? 7.799 -4.008 10.556 1.00 89.69 94 THR A N 1
ATOM 744 C CA . THR A 1 94 ? 8.480 -2.976 11.350 1.00 89.69 94 THR A CA 1
ATOM 745 C C . THR A 1 94 ? 8.618 -1.676 10.565 1.00 89.69 94 THR A C 1
ATOM 747 O O . THR A 1 94 ? 8.468 -1.649 9.344 1.00 89.69 94 THR A O 1
ATOM 750 N N . THR A 1 95 ? 8.980 -0.591 11.254 1.00 87.69 95 THR A N 1
ATOM 751 C CA . THR A 1 95 ? 9.408 0.660 10.605 1.00 87.69 95 THR A CA 1
ATOM 752 C C . THR A 1 95 ? 10.523 0.424 9.586 1.00 87.69 95 THR A C 1
ATOM 754 O O . THR A 1 95 ? 10.502 1.005 8.505 1.00 87.69 95 THR A O 1
ATOM 757 N N . ARG A 1 96 ? 11.475 -0.463 9.904 1.00 85.62 96 ARG A N 1
ATOM 758 C CA . ARG A 1 96 ? 12.567 -0.828 9.002 1.00 85.62 96 ARG A CA 1
ATOM 759 C C . ARG A 1 96 ? 12.040 -1.489 7.729 1.00 85.62 96 ARG A C 1
ATOM 761 O O . ARG A 1 96 ? 12.364 -1.015 6.647 1.00 85.62 96 ARG A O 1
ATOM 768 N N . ALA A 1 97 ? 11.184 -2.502 7.860 1.00 86.06 97 ALA A N 1
ATOM 769 C CA . ALA A 1 97 ? 10.572 -3.190 6.724 1.00 86.06 97 ALA A CA 1
ATOM 770 C C . ALA A 1 97 ? 9.811 -2.219 5.804 1.00 86.06 97 ALA A C 1
ATOM 772 O O . ALA A 1 97 ? 9.899 -2.318 4.579 1.00 86.06 97 ALA A O 1
ATOM 773 N N . PHE A 1 98 ? 9.095 -1.245 6.382 1.00 88.00 98 PHE A N 1
ATOM 774 C CA . PHE A 1 98 ? 8.413 -0.205 5.610 1.00 88.00 98 PHE A CA 1
ATOM 775 C C . PHE A 1 98 ? 9.388 0.729 4.888 1.00 88.00 98 PHE A C 1
ATOM 777 O O . PHE A 1 98 ? 9.176 0.981 3.708 1.00 88.00 98 PHE A O 1
ATOM 784 N N . ARG A 1 99 ? 10.461 1.202 5.537 1.00 84.81 99 ARG A N 1
ATOM 785 C CA . ARG A 1 99 ? 11.480 2.055 4.890 1.00 84.81 99 ARG A CA 1
ATOM 786 C C . ARG A 1 99 ? 12.208 1.329 3.757 1.00 84.81 99 ARG A C 1
ATOM 788 O O . ARG A 1 99 ? 12.343 1.875 2.666 1.00 84.81 99 ARG A O 1
ATOM 795 N N . GLU A 1 100 ? 12.617 0.082 3.987 1.00 82.94 100 GLU A N 1
ATOM 796 C CA . GLU A 1 100 ? 13.265 -0.753 2.966 1.00 82.94 100 GLU A CA 1
ATOM 797 C C . GLU A 1 100 ? 12.331 -1.039 1.782 1.00 82.94 100 GLU A C 1
ATOM 799 O O . GLU A 1 100 ? 12.781 -1.069 0.642 1.00 82.94 100 GLU A O 1
ATOM 804 N N . SER A 1 101 ? 11.027 -1.196 2.026 1.00 84.88 101 SER A N 1
ATOM 805 C CA . SER A 1 101 ? 10.035 -1.383 0.958 1.00 84.88 101 SER A CA 1
ATOM 806 C C . SER A 1 101 ? 9.699 -0.074 0.233 1.00 84.88 101 SER A C 1
ATOM 808 O O . SER A 1 101 ? 9.478 -0.075 -0.977 1.00 84.88 101 SER A O 1
ATOM 810 N N . ALA A 1 102 ? 9.677 1.056 0.950 1.00 84.69 102 ALA A N 1
ATOM 811 C CA . ALA A 1 102 ? 9.304 2.359 0.409 1.00 84.69 102 ALA A CA 1
ATOM 812 C C . ALA A 1 102 ? 10.220 2.784 -0.742 1.00 84.69 102 ALA A C 1
ATOM 814 O O . ALA A 1 102 ? 9.716 3.291 -1.740 1.00 84.69 102 ALA A O 1
ATOM 815 N N . ARG A 1 103 ? 11.531 2.510 -0.670 1.00 81.31 103 ARG A N 1
ATOM 816 C CA . ARG A 1 103 ? 12.470 2.826 -1.764 1.00 81.31 103 ARG A CA 1
ATOM 817 C C . ARG A 1 103 ? 12.038 2.221 -3.107 1.00 81.31 103 ARG A C 1
ATOM 819 O O . ARG A 1 103 ? 12.134 2.884 -4.128 1.00 81.31 103 ARG A O 1
ATOM 826 N N . HIS A 1 104 ? 11.482 1.005 -3.104 1.00 83.81 104 HIS A N 1
ATOM 827 C CA . HIS A 1 104 ? 11.019 0.331 -4.318 1.00 83.81 104 HIS A CA 1
ATOM 828 C C . HIS A 1 104 ? 9.746 0.976 -4.876 1.00 83.81 104 HIS A C 1
ATOM 830 O O . HIS A 1 104 ? 9.598 1.086 -6.090 1.00 83.81 104 HIS A O 1
ATOM 836 N N . VAL A 1 105 ? 8.861 1.465 -4.000 1.00 83.69 105 VAL A N 1
ATOM 837 C CA . VAL A 1 105 ? 7.705 2.279 -4.405 1.00 83.69 105 VAL A CA 1
ATOM 838 C C . VAL A 1 105 ? 8.174 3.605 -5.006 1.00 83.69 105 VAL A C 1
ATOM 840 O O . VAL A 1 105 ? 7.702 3.989 -6.072 1.00 83.69 105 VAL A O 1
ATOM 843 N N . PHE A 1 106 ? 9.116 4.287 -4.349 1.00 81.19 106 PHE A N 1
ATOM 844 C CA . PHE A 1 106 ? 9.663 5.562 -4.811 1.00 81.19 106 PHE A CA 1
ATOM 845 C C . PHE A 1 106 ? 10.421 5.443 -6.130 1.00 81.19 106 PHE A C 1
ATOM 847 O O . PHE A 1 106 ? 10.260 6.318 -6.970 1.00 81.19 106 PHE A O 1
ATOM 854 N N . ALA A 1 107 ? 11.177 4.366 -6.350 1.00 79.75 107 ALA A N 1
ATOM 855 C CA . ALA A 1 107 ? 11.827 4.109 -7.631 1.00 79.75 107 ALA A CA 1
ATOM 856 C C . ALA A 1 107 ? 10.787 4.048 -8.761 1.00 79.75 107 ALA A C 1
ATOM 858 O O . ALA A 1 107 ? 10.904 4.747 -9.758 1.00 79.75 107 ALA A O 1
ATOM 859 N N . VAL A 1 108 ? 9.688 3.311 -8.575 1.00 80.38 108 VAL A N 1
ATOM 860 C CA . VAL A 1 108 ? 8.631 3.208 -9.598 1.00 80.38 108 VAL A CA 1
ATOM 861 C C . VAL A 1 108 ? 7.894 4.537 -9.823 1.00 80.38 108 VAL A C 1
ATOM 863 O O . VAL A 1 108 ? 7.490 4.827 -10.948 1.00 80.38 108 VAL A O 1
ATOM 866 N N . THR A 1 109 ? 7.690 5.347 -8.778 1.00 76.50 109 THR A N 1
ATOM 867 C CA . THR A 1 109 ? 6.930 6.606 -8.887 1.00 76.50 109 THR A CA 1
ATOM 868 C C . THR A 1 109 ? 7.769 7.811 -9.313 1.00 76.50 109 THR A C 1
ATOM 870 O O . THR A 1 109 ? 7.229 8.690 -9.982 1.00 76.50 109 THR A O 1
ATOM 873 N N . LYS A 1 110 ? 9.059 7.871 -8.956 1.00 75.56 110 LYS A N 1
ATOM 874 C CA . LYS A 1 110 ? 9.987 8.946 -9.353 1.00 75.56 110 LYS A CA 1
ATOM 875 C C . LYS A 1 110 ? 10.700 8.641 -10.670 1.00 75.56 110 LYS A C 1
ATOM 877 O O . LYS A 1 110 ? 10.838 9.534 -11.497 1.00 75.56 110 LYS A O 1
ATOM 882 N N . GLU A 1 111 ? 11.128 7.397 -10.866 1.00 70.44 111 GLU A N 1
ATOM 883 C CA . GLU A 1 111 ? 11.904 6.937 -12.030 1.00 70.44 111 GLU A CA 1
ATOM 884 C C . GLU A 1 111 ? 11.027 6.159 -13.018 1.00 70.44 111 GLU A C 1
ATOM 886 O O . GLU A 1 111 ? 11.514 5.291 -13.743 1.00 70.44 111 GLU A O 1
ATOM 891 N N . GLY A 1 112 ? 9.715 6.428 -13.016 1.00 68.38 112 GLY A N 1
ATOM 892 C CA . GLY A 1 112 ? 8.760 5.815 -13.936 1.00 68.38 112 GLY A CA 1
ATOM 893 C C . GLY A 1 112 ? 9.222 5.876 -15.403 1.00 68.38 112 GLY A C 1
ATOM 894 O O . GLY A 1 112 ? 10.180 6.577 -15.741 1.00 68.38 112 GLY A O 1
ATOM 895 N N . PRO A 1 113 ? 8.548 5.152 -16.312 1.00 70.50 113 PRO A N 1
ATOM 896 C CA . PRO A 1 113 ? 8.978 5.090 -17.699 1.00 70.50 113 PRO A CA 1
ATOM 897 C C . PRO A 1 113 ? 9.074 6.511 -18.284 1.00 70.50 113 PRO A C 1
ATOM 899 O O . PRO A 1 113 ? 8.253 7.366 -17.931 1.00 70.50 113 PRO A O 1
ATOM 902 N N . PRO A 1 114 ? 10.043 6.782 -19.183 1.00 68.19 114 PRO A N 1
ATOM 903 C CA . PRO A 1 114 ? 10.185 8.092 -19.811 1.00 68.19 114 PRO A CA 1
ATOM 904 C C . PRO A 1 114 ? 8.845 8.601 -20.346 1.00 68.19 114 PRO A C 1
ATOM 906 O O . PRO A 1 114 ? 8.042 7.811 -20.839 1.00 68.19 114 PRO A O 1
ATOM 909 N N . THR A 1 115 ? 8.598 9.912 -20.328 1.00 69.00 115 THR A N 1
ATOM 910 C CA . THR A 1 115 ? 7.302 10.482 -20.747 1.00 69.00 115 THR A CA 1
ATOM 911 C C . THR A 1 115 ? 6.832 9.961 -22.111 1.00 69.00 115 THR A C 1
ATOM 913 O O . THR A 1 115 ? 5.657 9.640 -22.271 1.00 69.00 115 THR A O 1
ATOM 916 N N . ALA A 1 116 ? 7.740 9.778 -23.074 1.00 56.47 116 ALA A N 1
ATOM 917 C CA . ALA A 1 116 ? 7.423 9.207 -24.387 1.00 56.47 116 ALA A CA 1
ATOM 918 C C . ALA A 1 116 ? 6.896 7.756 -24.318 1.00 56.47 116 ALA A C 1
ATOM 920 O O . ALA A 1 116 ? 5.997 7.383 -25.067 1.00 56.47 116 ALA A O 1
ATOM 921 N N . ALA A 1 117 ? 7.407 6.955 -23.384 1.00 66.56 117 ALA A N 1
ATOM 922 C CA . ALA A 1 117 ? 6.983 5.580 -23.140 1.00 66.56 117 ALA A CA 1
ATOM 923 C C . ALA A 1 117 ? 5.629 5.489 -22.412 1.00 66.56 117 ALA A C 1
ATOM 925 O O . ALA A 1 117 ? 4.919 4.497 -22.564 1.00 66.56 117 ALA A O 1
ATOM 926 N N . THR A 1 118 ? 5.223 6.526 -21.667 1.00 69.75 118 THR A N 1
ATOM 927 C CA . THR A 1 118 ? 3.933 6.524 -20.946 1.00 69.75 118 THR A CA 1
ATOM 928 C C . THR A 1 118 ? 2.722 6.460 -21.883 1.00 69.75 118 THR A C 1
ATOM 930 O O . THR A 1 118 ? 1.719 5.844 -21.532 1.00 69.75 118 THR A O 1
ATOM 933 N N . GLN A 1 119 ? 2.821 7.038 -23.088 1.00 68.81 119 GLN A N 1
ATOM 934 C CA . GLN A 1 119 ? 1.766 6.998 -24.114 1.00 68.81 119 GLN A CA 1
ATOM 935 C C . GLN A 1 119 ? 1.655 5.632 -24.804 1.00 68.81 119 GLN A C 1
ATOM 937 O O . GLN A 1 119 ? 0.621 5.313 -25.383 1.00 68.81 119 GLN A O 1
ATOM 942 N N . LEU A 1 120 ? 2.717 4.826 -24.734 1.00 67.06 120 LEU A N 1
ATOM 943 C CA . LEU A 1 120 ? 2.806 3.492 -25.330 1.00 67.06 120 LEU A CA 1
ATOM 944 C C . LEU A 1 120 ? 2.617 2.383 -24.284 1.00 67.06 120 LEU A C 1
ATOM 946 O O . LEU A 1 120 ? 2.834 1.206 -24.576 1.00 67.06 120 LEU A O 1
ATOM 950 N N . TYR A 1 121 ? 2.239 2.749 -23.056 1.00 67.06 121 TYR A N 1
ATOM 951 C CA . TYR A 1 121 ? 2.055 1.805 -21.966 1.00 67.06 121 TYR A CA 1
ATOM 952 C C . TYR A 1 121 ? 0.878 0.871 -22.257 1.00 67.06 121 TYR A C 1
ATOM 954 O O . TYR A 1 121 ? -0.283 1.290 -22.287 1.00 67.06 121 TYR A O 1
ATOM 962 N N . LEU A 1 122 ? 1.187 -0.415 -22.418 1.00 64.62 122 LEU A N 1
ATOM 963 C CA . LEU A 1 122 ? 0.198 -1.481 -22.432 1.00 64.62 122 LEU A CA 1
ATOM 964 C C . LEU A 1 122 ? 0.088 -2.113 -21.037 1.00 64.62 122 LEU A C 1
ATOM 966 O O . LEU A 1 122 ? 1.112 -2.493 -20.461 1.00 64.62 122 LEU A O 1
ATOM 970 N N . PRO A 1 123 ? -1.132 -2.252 -20.498 1.00 58.97 123 PRO A N 1
ATOM 971 C CA . PRO A 1 123 ? -1.348 -3.000 -19.272 1.00 58.97 123 PRO A CA 1
ATOM 972 C C . PRO A 1 123 ? -1.021 -4.490 -19.459 1.00 58.97 123 PRO A C 1
ATOM 974 O O . PRO A 1 123 ? -1.539 -5.122 -20.379 1.00 58.97 123 PRO A O 1
ATOM 977 N N . GLY A 1 124 ? -0.201 -5.058 -18.569 1.00 55.62 124 GLY A N 1
ATOM 978 C CA . GLY A 1 124 ? 0.046 -6.503 -18.483 1.00 55.62 124 GLY A CA 1
ATOM 979 C C . GLY A 1 124 ? 1.519 -6.937 -18.579 1.00 55.62 124 GLY A C 1
ATOM 980 O O . GLY A 1 124 ? 2.408 -6.117 -18.834 1.00 55.62 124 GLY A O 1
ATOM 981 N N . PRO A 1 125 ? 1.796 -8.234 -18.338 1.00 52.34 125 PRO A N 1
ATOM 982 C CA . PRO A 1 125 ? 3.137 -8.800 -18.454 1.00 52.34 125 PRO A CA 1
ATOM 983 C C . PRO A 1 125 ? 3.610 -8.791 -19.916 1.00 52.34 125 PRO A C 1
ATOM 985 O O . PRO A 1 125 ? 2.868 -9.178 -20.815 1.00 52.34 125 PRO A O 1
ATOM 988 N N . GLY A 1 126 ? 4.853 -8.353 -20.152 1.00 57.09 126 GLY A N 1
ATOM 989 C CA . GLY A 1 126 ? 5.477 -8.335 -21.486 1.00 57.09 126 GLY A CA 1
ATOM 990 C C . GLY A 1 126 ? 5.420 -6.996 -22.231 1.00 57.09 126 GLY A C 1
ATOM 991 O O . GLY A 1 126 ? 5.842 -6.918 -23.381 1.00 57.09 126 GLY A O 1
ATOM 992 N N . CYS A 1 127 ? 4.932 -5.927 -21.598 1.00 63.62 127 CYS A N 1
ATOM 993 C CA . CYS A 1 127 ? 5.043 -4.581 -22.155 1.00 63.62 127 CYS A CA 1
ATOM 994 C C . CYS A 1 127 ? 6.511 -4.108 -22.127 1.00 63.62 127 CYS A C 1
ATOM 996 O O . CYS A 1 127 ? 7.143 -4.116 -21.072 1.00 63.62 127 CYS A O 1
ATOM 998 N N . ASN A 1 128 ? 7.039 -3.628 -23.261 1.00 64.00 128 ASN A N 1
ATOM 999 C CA . ASN A 1 128 ? 8.404 -3.075 -23.360 1.00 64.00 128 ASN A CA 1
ATOM 1000 C C . ASN A 1 128 ? 8.638 -1.852 -22.450 1.00 64.00 128 ASN A C 1
ATOM 1002 O O . ASN A 1 128 ? 9.775 -1.466 -22.204 1.00 64.00 128 ASN A O 1
ATOM 1006 N N . TYR A 1 129 ? 7.557 -1.253 -21.946 1.00 67.81 129 TYR A N 1
ATOM 1007 C CA . TYR A 1 129 ? 7.563 -0.099 -21.048 1.00 67.81 129 TYR A CA 1
ATOM 1008 C C . TYR A 1 129 ? 7.037 -0.447 -19.647 1.00 67.81 129 TYR A C 1
ATOM 1010 O O . TYR A 1 129 ? 6.588 0.425 -18.902 1.00 67.81 129 TYR A O 1
ATOM 1018 N N . HIS A 1 130 ? 7.053 -1.736 -19.293 1.00 73.94 130 HIS A N 1
ATOM 1019 C CA . HIS A 1 130 ? 6.693 -2.209 -17.967 1.00 73.94 130 HIS A CA 1
ATOM 1020 C C . HIS A 1 130 ? 7.760 -1.799 -16.948 1.00 73.94 130 HIS A C 1
ATOM 1022 O O . HIS A 1 130 ? 8.831 -2.396 -16.867 1.00 73.94 130 HIS A O 1
ATOM 1028 N N . THR A 1 131 ? 7.450 -0.795 -16.133 1.00 76.88 131 THR A N 1
ATOM 1029 C CA . THR A 1 131 ? 8.270 -0.436 -14.975 1.00 76.88 131 THR A CA 1
ATOM 1030 C C . THR A 1 131 ? 7.651 -1.051 -13.728 1.00 76.88 131 THR A C 1
ATOM 1032 O O . THR A 1 131 ? 6.604 -0.600 -13.257 1.00 76.88 131 THR A O 1
ATOM 1035 N N . CYS A 1 132 ? 8.298 -2.082 -13.187 1.00 79.06 132 CYS A N 1
ATOM 1036 C CA . CYS A 1 132 ? 7.923 -2.691 -11.917 1.00 79.06 132 CYS A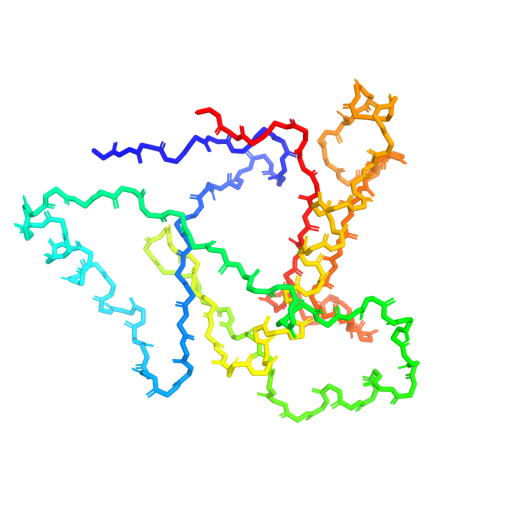 CA 1
ATOM 1037 C C . CYS A 1 132 ? 9.124 -2.882 -10.998 1.00 79.06 132 CYS A C 1
ATOM 1039 O O . CYS A 1 132 ? 10.251 -3.088 -11.452 1.00 79.06 132 CYS A O 1
ATOM 1041 N N . ARG A 1 133 ? 8.867 -2.902 -9.693 1.00 81.62 133 ARG A N 1
ATOM 1042 C CA . ARG A 1 133 ? 9.819 -3.379 -8.691 1.00 81.62 133 ARG A CA 1
ATOM 1043 C C . ARG A 1 133 ? 9.105 -4.351 -7.757 1.00 81.62 133 ARG A C 1
ATOM 1045 O O . ARG A 1 133 ? 8.057 -4.033 -7.194 1.00 81.62 133 ARG A O 1
ATOM 1052 N N . GLY A 1 134 ? 9.687 -5.533 -7.582 1.00 81.00 134 GLY A N 1
ATOM 1053 C CA . GLY A 1 134 ? 9.322 -6.419 -6.483 1.00 81.00 134 GLY A CA 1
ATOM 1054 C C . GLY A 1 134 ? 9.885 -5.872 -5.175 1.00 81.00 134 GLY A C 1
ATOM 1055 O O . GLY A 1 134 ? 11.021 -5.402 -5.144 1.00 81.00 134 GLY A O 1
ATOM 1056 N N . LEU A 1 135 ? 9.111 -5.939 -4.091 1.00 83.38 135 LEU A N 1
ATOM 1057 C CA . LEU A 1 135 ? 9.618 -5.562 -2.765 1.00 83.38 135 LEU A CA 1
ATOM 1058 C C . LEU A 1 135 ? 10.699 -6.532 -2.268 1.00 83.38 135 LEU A C 1
ATOM 1060 O O . LEU A 1 135 ? 11.551 -6.158 -1.463 1.00 83.38 135 LEU A O 1
ATOM 1064 N N . TYR A 1 136 ? 10.662 -7.772 -2.756 1.00 79.25 136 TYR A N 1
ATOM 1065 C CA . TYR A 1 136 ? 11.557 -8.854 -2.367 1.00 79.25 136 TYR A CA 1
ATOM 1066 C C . TYR A 1 136 ? 12.098 -9.562 -3.603 1.00 79.25 136 TYR A C 1
ATOM 1068 O O . TYR A 1 136 ? 11.415 -9.660 -4.623 1.00 79.25 136 TYR A O 1
ATOM 1076 N N . VAL A 1 137 ? 13.320 -10.078 -3.487 1.00 72.00 137 VAL A N 1
ATOM 1077 C CA . VAL A 1 137 ? 13.957 -10.905 -4.512 1.00 72.00 137 VAL A CA 1
ATOM 1078 C C . VAL A 1 137 ? 14.059 -12.316 -3.956 1.00 72.00 137 VAL A C 1
ATOM 1080 O O . VAL A 1 137 ? 14.829 -12.585 -3.034 1.00 72.00 137 VAL A O 1
ATOM 1083 N N . TRP A 1 138 ? 13.268 -13.221 -4.515 1.00 69.62 138 TRP A N 1
ATOM 1084 C CA . TRP A 1 138 ? 13.227 -14.615 -4.094 1.00 69.62 138 TRP A CA 1
ATOM 1085 C C . TRP A 1 138 ? 14.096 -15.473 -5.011 1.00 69.62 138 TRP A C 1
ATOM 1087 O O . TRP A 1 138 ? 13.982 -15.385 -6.230 1.00 69.62 138 TRP A O 1
ATOM 1097 N N . LYS A 1 139 ? 14.923 -16.360 -4.437 1.00 68.88 139 LYS A N 1
ATOM 1098 C CA . LYS A 1 139 ? 15.699 -17.340 -5.228 1.00 68.88 139 LYS A CA 1
ATOM 1099 C C . LYS A 1 139 ? 14.799 -18.286 -6.031 1.00 68.88 139 LYS A C 1
ATOM 1101 O O . LYS A 1 139 ? 15.187 -18.728 -7.103 1.00 68.88 139 LYS A O 1
ATOM 1106 N N . ASN A 1 140 ? 13.615 -18.594 -5.501 1.00 70.44 140 ASN A N 1
ATOM 1107 C CA . ASN A 1 140 ? 12.572 -19.341 -6.195 1.00 70.44 140 ASN A CA 1
ATOM 1108 C C . ASN A 1 140 ? 11.246 -18.563 -6.100 1.00 70.44 140 ASN A C 1
ATOM 1110 O O . ASN A 1 140 ? 10.513 -18.738 -5.126 1.00 70.44 140 ASN A O 1
ATOM 1114 N N . PRO A 1 141 ? 10.940 -17.692 -7.076 1.00 66.25 141 PRO A N 1
ATOM 1115 C CA . PRO A 1 141 ? 9.750 -16.842 -7.043 1.00 66.25 141 PRO A CA 1
ATOM 1116 C C . PRO A 1 141 ? 8.442 -17.631 -6.928 1.00 66.25 141 PRO A C 1
ATOM 1118 O O . PRO A 1 141 ? 7.559 -17.242 -6.171 1.00 66.25 141 PRO A O 1
ATOM 1121 N N . HIS A 1 142 ? 8.342 -18.782 -7.601 1.00 67.56 142 HIS A N 1
ATOM 1122 C CA . HIS A 1 142 ? 7.130 -19.606 -7.606 1.00 67.56 142 HIS A CA 1
ATOM 1123 C C . HIS A 1 142 ? 6.795 -20.195 -6.230 1.00 67.56 142 HIS A C 1
ATOM 1125 O O . HIS A 1 142 ? 5.626 -20.371 -5.899 1.00 67.56 142 HIS A O 1
ATOM 1131 N N . ALA A 1 143 ? 7.807 -20.465 -5.400 1.00 66.75 143 ALA A N 1
ATOM 1132 C CA . ALA A 1 143 ? 7.596 -20.946 -4.034 1.00 66.75 143 ALA A CA 1
ATOM 1133 C C . ALA A 1 143 ? 7.073 -19.851 -3.082 1.00 66.75 143 ALA A C 1
ATOM 1135 O O . ALA A 1 143 ? 6.527 -20.168 -2.027 1.00 66.75 143 ALA A O 1
ATOM 1136 N N . HIS A 1 144 ? 7.216 -18.577 -3.462 1.00 64.06 144 HIS A N 1
ATOM 1137 C CA . HIS A 1 144 ? 6.879 -17.402 -2.652 1.00 64.06 144 HIS A CA 1
ATOM 1138 C C . HIS A 1 144 ? 5.826 -16.511 -3.316 1.00 64.06 144 HIS A C 1
ATOM 1140 O O . HIS A 1 144 ? 5.692 -15.343 -2.964 1.00 64.06 144 HIS A O 1
ATOM 1146 N N . ASP A 1 145 ? 5.045 -17.054 -4.251 1.00 64.06 145 ASP A N 1
ATOM 1147 C CA . ASP A 1 145 ? 4.099 -16.285 -5.068 1.00 64.06 145 ASP A CA 1
ATOM 1148 C C . ASP A 1 145 ? 3.113 -15.459 -4.215 1.00 64.06 145 ASP A C 1
ATOM 1150 O O . ASP A 1 145 ? 2.818 -14.303 -4.499 1.00 64.06 145 ASP A O 1
ATOM 1154 N N . ARG A 1 146 ? 2.698 -15.995 -3.058 1.00 63.81 146 ARG A N 1
ATOM 1155 C CA . ARG A 1 146 ? 1.804 -15.308 -2.102 1.00 63.81 146 ARG A CA 1
ATOM 1156 C C . ARG A 1 146 ? 2.469 -14.216 -1.257 1.00 63.81 146 ARG A C 1
ATOM 1158 O O . ARG A 1 146 ? 1.765 -13.456 -0.593 1.00 63.81 146 ARG A O 1
ATOM 1165 N N . GLU A 1 147 ? 3.794 -14.178 -1.231 1.00 71.50 147 GLU A N 1
ATOM 1166 C CA . GLU A 1 147 ? 4.625 -13.212 -0.497 1.00 71.50 147 GLU A CA 1
ATOM 1167 C C . GLU A 1 147 ? 5.263 -12.192 -1.452 1.00 71.50 147 GLU A C 1
ATOM 1169 O O . GLU A 1 147 ? 5.939 -11.253 -1.027 1.00 71.50 147 GLU A O 1
ATOM 1174 N N . HIS A 1 148 ? 5.052 -12.373 -2.755 1.00 76.00 148 HIS A N 1
ATOM 1175 C CA . HIS A 1 148 ? 5.589 -11.526 -3.796 1.00 76.00 148 HIS A CA 1
ATOM 1176 C C . HIS A 1 148 ? 4.698 -10.297 -3.975 1.00 76.00 148 HIS A C 1
ATOM 1178 O O . HIS A 1 148 ? 3.584 -10.376 -4.483 1.00 76.00 148 HIS A O 1
ATOM 1184 N N . ILE A 1 149 ? 5.194 -9.142 -3.535 1.00 81.06 149 ILE A N 1
ATOM 1185 C CA . ILE A 1 149 ? 4.511 -7.861 -3.714 1.00 81.06 149 ILE A CA 1
ATOM 1186 C C . ILE A 1 149 ? 5.233 -7.091 -4.809 1.00 81.06 149 ILE A C 1
ATOM 1188 O O . ILE A 1 149 ? 6.426 -6.802 -4.686 1.00 81.06 149 ILE A O 1
ATOM 1192 N N . HIS A 1 150 ? 4.503 -6.764 -5.871 1.00 81.62 150 HIS A N 1
ATOM 1193 C CA . HIS A 1 150 ? 4.993 -6.002 -7.015 1.00 81.62 150 HIS A CA 1
ATOM 1194 C C . HIS A 1 150 ? 4.357 -4.627 -7.044 1.00 81.62 150 HIS A C 1
ATOM 1196 O O . HIS A 1 150 ? 3.137 -4.489 -6.994 1.00 81.62 150 HIS A O 1
ATOM 1202 N N . VAL A 1 151 ? 5.199 -3.608 -7.147 1.00 83.19 151 VAL A N 1
ATOM 1203 C CA . VAL A 1 151 ? 4.767 -2.239 -7.395 1.00 83.19 151 VAL A CA 1
ATOM 1204 C C . VAL A 1 151 ? 4.976 -1.977 -8.872 1.00 83.19 151 VAL A C 1
ATOM 1206 O O . VAL A 1 151 ? 6.090 -2.124 -9.372 1.00 83.19 151 VAL A O 1
ATOM 1209 N N . VAL A 1 152 ? 3.906 -1.615 -9.570 1.00 79.88 152 VAL A N 1
ATOM 1210 C CA . VAL A 1 152 ? 3.919 -1.404 -11.018 1.00 79.88 152 VAL A CA 1
ATOM 1211 C C . VAL A 1 152 ? 3.507 0.030 -11.303 1.00 79.88 152 VAL A C 1
ATOM 1213 O O . VAL A 1 152 ? 2.546 0.536 -10.721 1.00 79.88 152 VAL A O 1
ATOM 1216 N N . PHE A 1 153 ? 4.238 0.688 -12.198 1.00 78.88 153 PHE A N 1
ATOM 1217 C CA . PHE A 1 153 ? 3.860 2.002 -12.685 1.00 78.88 153 PHE A CA 1
ATOM 1218 C C . PHE A 1 153 ? 2.532 1.915 -13.443 1.00 78.88 153 PHE A C 1
ATOM 1220 O O . PHE A 1 153 ? 2.351 1.040 -14.292 1.00 78.88 153 PHE A O 1
ATOM 1227 N N . SER A 1 154 ? 1.640 2.869 -13.180 1.00 75.44 154 SER A N 1
ATOM 1228 C CA . SER A 1 154 ? 0.448 3.103 -13.988 1.00 75.44 154 SER A CA 1
ATOM 1229 C C . SER A 1 154 ? 0.390 4.579 -14.397 1.00 75.44 154 SER A C 1
ATOM 1231 O O . SER A 1 154 ? 0.402 5.446 -13.517 1.00 75.44 154 SER A O 1
ATOM 1233 N N . PRO A 1 155 ? 0.275 4.901 -15.703 1.00 69.62 155 PRO A N 1
ATOM 1234 C CA . PRO A 1 155 ? 0.141 6.284 -16.172 1.00 69.62 155 PRO A CA 1
ATOM 1235 C C . PRO A 1 155 ? -1.209 6.902 -15.783 1.00 69.62 155 PRO A C 1
ATOM 1237 O O . PRO A 1 155 ? -1.381 8.120 -15.816 1.00 69.62 155 PRO A O 1
ATOM 1240 N N . ARG A 1 156 ? -2.186 6.064 -15.418 1.00 65.25 156 ARG A N 1
ATOM 1241 C CA . ARG A 1 156 ? -3.493 6.472 -14.916 1.00 65.25 156 ARG A CA 1
ATOM 1242 C C . ARG A 1 156 ? -3.698 5.875 -13.534 1.00 65.25 156 ARG A C 1
ATOM 1244 O O . ARG A 1 156 ? -4.108 4.724 -13.392 1.00 65.25 156 ARG A O 1
ATOM 1251 N N . TRP A 1 157 ? -3.458 6.690 -12.516 1.00 54.28 157 TRP A N 1
ATOM 1252 C CA . TRP A 1 157 ? -4.049 6.450 -11.208 1.00 54.28 157 TRP A CA 1
ATOM 1253 C C . TRP A 1 157 ? -5.551 6.667 -11.369 1.00 54.28 157 TRP A C 1
ATOM 1255 O O . TRP A 1 157 ? -5.984 7.686 -11.907 1.00 54.28 157 TRP A O 1
ATOM 1265 N N . VAL A 1 158 ? -6.323 5.641 -11.035 1.00 46.00 158 VAL A N 1
ATOM 1266 C CA . VAL A 1 158 ? -7.781 5.613 -11.162 1.00 46.00 158 VAL A CA 1
ATOM 1267 C C . VAL A 1 158 ? -8.427 6.927 -10.698 1.00 46.00 158 VAL A C 1
ATOM 1269 O O . VAL A 1 158 ? -8.104 7.418 -9.618 1.00 46.00 158 VAL A O 1
ATOM 1272 N N . LYS A 1 159 ? -9.304 7.493 -11.542 1.00 37.38 159 LYS A N 1
ATOM 1273 C CA . LYS A 1 159 ? -10.154 8.653 -11.220 1.00 37.38 159 LYS A CA 1
ATOM 1274 C C . LYS A 1 159 ? -11.290 8.253 -10.289 1.00 37.38 159 LYS A C 1
ATOM 1276 O O . LYS A 1 159 ? -11.892 7.192 -10.561 1.00 37.38 159 LYS A O 1
#

Foldseek 3Di:
DPQQPPAPQADDPPDGQAAEDEEEVVVVDDLVCVVVVVVCVVVVPDPPDPDDDDDPPVLADAPDPPDPVCLVVVPPPQAFDWDDDPRHIYTYGHSVNCSLQVNQLCCCVVVAFPPVCLVVDDRDPPRPRKDKDWSHDDPDCVVCVVRTDMDTDHSDDDD

Secondary structure (DSSP, 8-state):
--PPPPPSS-S-TTPPP-EEEEEEGGG---GGGHHHHHHHHHHT------PPPPPPGGGS-------TTGGGTGGGS-SPEEEEETTEEEEEE-HHHHHHHHHHHHHHHHSPSPHHHHTT--SSTT-TT--EEESS--SSGGGGGGG--EEE--S----

Organism: Streptomyces nigrescens (NCBI:txid1920)

pLDDT: mean 71.62, std 14.97, range [34.34, 92.75]

Sequence (159 aa):
MRATPTAPGTGWRDEKPLDLVLAHRSLQFRPSRWKRLRDRITAGNAPRELRTAGVPESDVLPDQEVDQGLLGRQRNGDLLRQRVHAETLFLTGTTRAFRESARHVFAVTKEGPPTAATQLYLPGPGCNYHTCRGLYVWKNPHAHDREHIHVVFSPRWVK

Radius of gyration: 17.34 Å; chains: 1; bounding box: 46×36×43 Å